Protein AF-F3GQP6-F1 (afdb_monomer_lite)

pLDDT: mean 94.18, std 5.27, range [68.44, 97.56]

Foldseek 3Di:
DDDDDDDDDDDPPDDPDPCVSVDDDDDDDDPCCPVPDHPVVVPPD

Radius of gyration: 21.39 Å; chains: 1; bounding box: 49×22×51 Å

Structure (mmCIF, N/CA/C/O backbone):
data_AF-F3GQP6-F1
#
_entry.id   AF-F3GQP6-F1
#
loop_
_atom_site.group_PDB
_atom_site.id
_atom_site.type_symbol
_atom_site.label_atom_id
_atom_site.label_alt_id
_atom_site.label_comp_id
_atom_site.label_asym_id
_atom_site.label_entity_id
_atom_site.label_seq_id
_atom_site.pdbx_PDB_ins_code
_atom_site.Cartn_x
_atom_site.Cartn_y
_atom_site.Cartn_z
_atom_si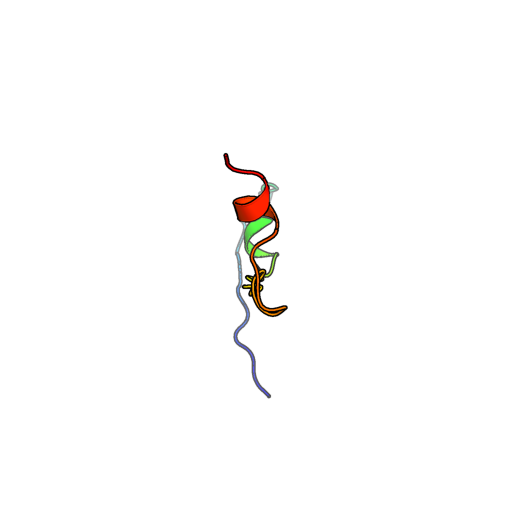te.occupancy
_atom_site.B_iso_or_equiv
_atom_site.auth_seq_id
_atom_site.auth_comp_id
_atom_site.auth_asym_id
_atom_site.auth_atom_id
_atom_site.pdbx_PDB_model_num
ATOM 1 N N . MET A 1 1 ? -20.974 -7.993 -1.776 1.00 68.44 1 MET A N 1
ATOM 2 C CA . MET A 1 1 ? -19.544 -7.710 -1.530 1.00 68.44 1 MET A CA 1
ATOM 3 C C . MET A 1 1 ? -19.420 -7.309 -0.073 1.00 68.44 1 MET A C 1
ATOM 5 O O . MET A 1 1 ? -20.126 -6.398 0.333 1.00 68.44 1 MET A O 1
ATOM 9 N N . PHE A 1 2 ? -18.614 -8.020 0.709 1.00 85.56 2 PHE A N 1
ATOM 10 C CA . PHE A 1 2 ? -18.350 -7.685 2.111 1.00 85.56 2 PHE A CA 1
ATOM 11 C C . PHE A 1 2 ? -16.896 -7.223 2.237 1.00 85.56 2 PHE A C 1
ATOM 13 O O . PHE A 1 2 ? -16.044 -7.705 1.490 1.00 85.56 2 PHE A O 1
ATOM 20 N N . ALA A 1 3 ? -16.623 -6.291 3.149 1.00 90.12 3 ALA A N 1
ATOM 21 C CA . ALA A 1 3 ? -15.287 -5.770 3.421 1.00 90.12 3 ALA A CA 1
ATOM 22 C C . ALA A 1 3 ? -15.021 -5.777 4.931 1.00 90.12 3 ALA A C 1
ATOM 24 O O . ALA A 1 3 ? -15.929 -5.528 5.724 1.00 90.12 3 ALA A O 1
ATOM 25 N N . ILE A 1 4 ? -13.778 -6.059 5.316 1.00 94.12 4 ILE A N 1
ATOM 26 C CA . ILE A 1 4 ? -13.307 -5.926 6.697 1.00 94.12 4 ILE A CA 1
ATOM 27 C C . ILE A 1 4 ? -12.886 -4.471 6.905 1.00 94.12 4 ILE A C 1
ATOM 29 O O . ILE A 1 4 ? -12.175 -3.909 6.073 1.00 94.12 4 ILE A O 1
ATOM 33 N N . VAL A 1 5 ? -13.323 -3.866 8.009 1.00 94.25 5 VAL A N 1
ATOM 34 C CA . VAL A 1 5 ? -13.053 -2.460 8.333 1.00 94.25 5 VAL A CA 1
ATOM 35 C C . VAL A 1 5 ? -12.074 -2.388 9.500 1.00 94.25 5 VAL A C 1
ATOM 37 O O . VAL A 1 5 ? -12.308 -2.988 10.548 1.00 94.25 5 VAL A O 1
ATOM 40 N N . GLY A 1 6 ? -10.977 -1.649 9.322 1.00 94.00 6 GLY A N 1
ATOM 41 C CA . GLY A 1 6 ? -10.049 -1.339 10.407 1.00 94.00 6 GLY A CA 1
ATOM 42 C C . GLY A 1 6 ? -10.675 -0.345 11.383 1.00 94.00 6 GLY A C 1
ATOM 43 O O . GLY A 1 6 ? -11.206 0.681 10.965 1.00 94.00 6 GLY A O 1
ATOM 44 N N . VAL A 1 7 ? -10.608 -0.638 12.681 1.00 95.31 7 VAL A N 1
ATOM 45 C CA . VAL A 1 7 ? -11.140 0.224 13.745 1.00 95.31 7 VAL A CA 1
ATOM 46 C C . VAL A 1 7 ? -10.035 0.606 14.721 1.00 95.31 7 VAL A C 1
ATOM 48 O O . VAL A 1 7 ? -9.148 -0.194 15.014 1.00 95.31 7 VAL A O 1
ATOM 51 N N . ASN A 1 8 ? -10.094 1.836 15.226 1.00 95.38 8 ASN A N 1
ATOM 52 C CA . ASN A 1 8 ? -9.200 2.346 16.260 1.00 95.38 8 ASN A CA 1
ATOM 53 C C . ASN A 1 8 ? -10.033 3.012 17.349 1.00 95.38 8 ASN A C 1
ATOM 55 O O . ASN A 1 8 ? -10.778 3.947 17.067 1.00 95.38 8 ASN A O 1
ATOM 59 N N . GLY A 1 9 ? -9.929 2.500 18.575 1.00 95.12 9 GLY A N 1
ATOM 60 C CA . GLY A 1 9 ? -10.556 3.099 19.749 1.00 95.12 9 GLY A CA 1
ATOM 61 C C . GLY A 1 9 ? -9.627 4.124 20.388 1.00 95.12 9 GLY A C 1
ATOM 62 O O . GLY A 1 9 ? -8.426 3.882 20.471 1.00 95.12 9 GLY A O 1
ATOM 63 N N . LE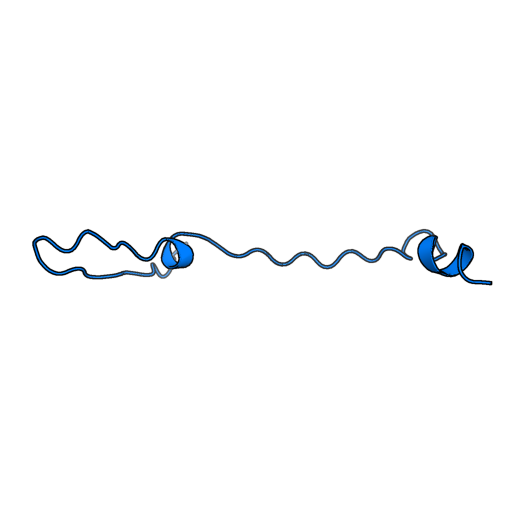U A 1 10 ? -10.197 5.237 20.843 1.00 96.38 10 LEU A N 1
ATOM 64 C CA . LEU A 1 10 ? -9.506 6.283 21.594 1.00 96.38 10 LEU A CA 1
ATOM 65 C C . LEU A 1 10 ? -10.237 6.512 22.917 1.00 96.38 10 LEU A C 1
ATOM 67 O O . LEU A 1 10 ? -11.465 6.374 22.987 1.00 96.38 10 LEU A O 1
ATOM 71 N N . SER A 1 11 ? -9.487 6.854 23.960 1.00 96.69 11 SER A N 1
ATOM 72 C CA . SER A 1 11 ? -10.062 7.218 25.256 1.00 96.69 11 SER A CA 1
ATOM 73 C C . SER A 1 11 ? -10.726 8.596 25.195 1.00 96.69 11 SER A C 1
ATOM 75 O O . SER A 1 11 ? -10.453 9.413 24.316 1.00 96.69 11 SER A O 1
ATOM 77 N N . HIS A 1 12 ? -11.609 8.894 26.148 1.00 95.81 12 HIS A N 1
ATOM 78 C CA . HIS A 1 12 ? -12.225 10.218 26.209 1.00 95.81 12 HIS A CA 1
ATOM 79 C C . HIS A 1 12 ? -11.165 11.310 26.433 1.00 95.81 12 HIS A C 1
ATOM 81 O O . HIS A 1 12 ? -10.313 11.179 27.309 1.00 95.81 12 HIS A O 1
ATOM 87 N N . GLY A 1 13 ? -11.230 12.386 25.645 1.00 95.75 13 GLY A N 1
ATOM 88 C CA . GLY A 1 13 ? -10.253 13.479 25.686 1.00 95.75 13 GLY A CA 1
ATOM 89 C C . GLY A 1 13 ? -8.931 13.184 24.968 1.00 95.75 13 GLY A C 1
ATOM 90 O O . GLY A 1 13 ? -8.082 14.069 24.892 1.00 95.75 13 GLY A O 1
ATOM 91 N N . GLU A 1 14 ? -8.753 11.984 24.410 1.00 96.25 14 GLU A N 1
ATOM 92 C CA . GLU A 1 14 ? -7.594 11.663 23.583 1.00 96.25 14 GLU A CA 1
ATOM 93 C C . GLU A 1 14 ? -7.747 12.298 22.195 1.00 96.25 14 GLU A C 1
ATOM 95 O O . GLU A 1 14 ? -8.698 12.030 21.462 1.00 96.25 14 GLU A O 1
ATOM 100 N N . THR A 1 15 ? -6.812 13.180 21.843 1.00 94.75 15 THR A N 1
ATOM 101 C CA . THR A 1 15 ? -6.865 13.974 20.605 1.00 94.75 15 THR A CA 1
ATOM 102 C C . THR A 1 15 ? -5.834 13.544 19.565 1.00 94.75 15 THR A C 1
ATOM 104 O O . THR A 1 15 ? -5.871 14.018 18.430 1.00 94.75 15 THR A O 1
ATOM 107 N N . ASN A 1 16 ? -4.923 12.637 19.925 1.00 95.75 16 ASN A N 1
ATOM 108 C CA . ASN A 1 16 ? -3.860 12.173 19.043 1.00 95.75 16 ASN A CA 1
ATOM 109 C C . ASN A 1 16 ? -4.341 11.006 18.168 1.00 95.75 16 ASN A C 1
ATOM 111 O O . ASN A 1 16 ? -4.087 9.838 18.454 1.00 95.75 16 ASN A O 1
ATOM 115 N N . VAL A 1 17 ? -5.089 11.331 17.116 1.00 94.81 17 VAL A N 1
ATOM 116 C CA . VAL A 1 17 ? -5.623 10.339 16.176 1.00 94.81 17 VAL A CA 1
ATOM 117 C C . VAL A 1 17 ? -4.501 9.829 15.254 1.00 94.81 17 VAL A C 1
ATOM 119 O O . VAL A 1 17 ? -3.893 10.648 14.562 1.00 94.81 17 VAL A O 1
ATOM 122 N N . PRO A 1 18 ? -4.248 8.507 15.162 1.00 93.88 18 PRO A N 1
ATOM 123 C CA . PRO A 1 18 ? -3.210 7.951 14.290 1.00 93.88 18 PRO A CA 1
ATOM 124 C C . PRO A 1 18 ? -3.660 7.972 12.821 1.00 93.88 18 PRO A C 1
ATOM 126 O O . PRO A 1 18 ? -4.332 7.055 12.334 1.00 93.88 18 PRO A O 1
ATOM 129 N N . LEU A 1 19 ? -3.325 9.053 12.115 1.00 95.06 19 LEU A N 1
ATOM 130 C CA . LEU A 1 19 ? -3.779 9.325 10.746 1.00 95.06 19 LEU A CA 1
ATOM 131 C C . LEU A 1 19 ? -3.299 8.277 9.734 1.00 95.06 19 LEU A C 1
ATOM 133 O O . LEU A 1 19 ? -4.000 7.991 8.764 1.00 95.06 19 LEU A O 1
ATOM 137 N N . GLU A 1 20 ? -2.150 7.652 9.973 1.00 95.12 20 GLU A N 1
ATOM 138 C CA . GLU A 1 20 ? -1.605 6.571 9.151 1.00 95.12 20 GLU A CA 1
ATOM 139 C C . GLU A 1 20 ? -2.527 5.344 9.082 1.00 95.12 20 GLU A C 1
ATOM 141 O O . GLU A 1 20 ? -2.482 4.588 8.116 1.00 95.12 20 GLU A O 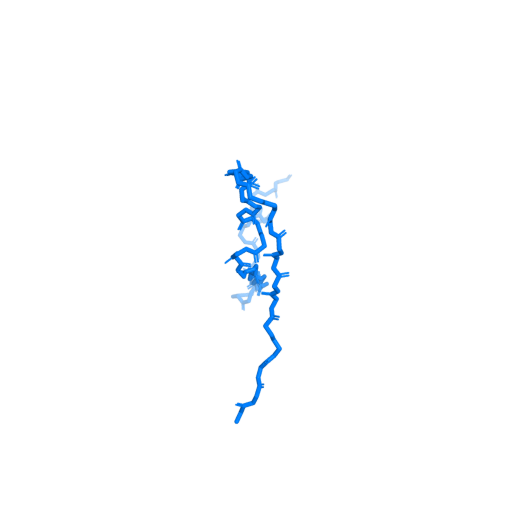1
ATOM 146 N N . ARG A 1 21 ? -3.417 5.157 10.067 1.00 94.19 21 ARG A N 1
ATOM 147 C CA . ARG A 1 21 ? -4.408 4.065 10.059 1.00 94.19 21 ARG A CA 1
ATOM 148 C C . ARG A 1 21 ? -5.667 4.413 9.258 1.00 94.19 21 ARG A C 1
ATOM 150 O O . ARG A 1 21 ? -6.516 3.545 9.071 1.00 94.19 21 ARG A O 1
ATOM 157 N N . LEU A 1 22 ? -5.795 5.662 8.803 1.00 95.00 22 LEU A N 1
ATOM 158 C CA . LEU A 1 22 ? -6.920 6.166 8.006 1.00 95.00 22 LEU A CA 1
ATOM 159 C C . LEU A 1 22 ? -6.593 6.277 6.512 1.00 95.00 22 LEU A C 1
ATOM 161 O O . LEU A 1 22 ? -7.485 6.549 5.708 1.00 95.00 22 LEU A O 1
ATOM 165 N N . VAL A 1 23 ? -5.334 6.069 6.128 1.00 96.06 23 VAL A N 1
ATOM 166 C CA . VAL A 1 23 ? -4.920 6.041 4.724 1.00 96.06 23 VAL A CA 1
ATOM 167 C C . VAL A 1 23 ? -4.889 4.609 4.203 1.00 96.06 23 VAL A C 1
ATOM 169 O O . VAL A 1 23 ? -4.650 3.658 4.943 1.00 96.06 23 VAL A O 1
ATOM 172 N N . ILE A 1 24 ? -5.114 4.453 2.899 1.00 95.31 24 ILE A N 1
ATOM 173 C CA . ILE A 1 24 ? -4.852 3.193 2.204 1.00 95.31 24 ILE A CA 1
ATOM 174 C C . ILE A 1 24 ? -3.575 3.367 1.404 1.00 95.31 24 ILE A C 1
ATOM 176 O O . ILE A 1 24 ? -3.544 4.113 0.424 1.00 95.31 24 ILE A O 1
ATOM 180 N N . GLU A 1 25 ? -2.529 2.662 1.814 1.00 96.56 25 GLU A N 1
ATOM 181 C CA . GLU A 1 25 ? -1.297 2.606 1.043 1.00 96.56 25 GLU A CA 1
ATOM 182 C C . GLU A 1 25 ? -1.542 1.902 -0.300 1.00 96.56 25 GLU A C 1
ATOM 184 O O . GLU A 1 25 ? -2.263 0.902 -0.397 1.00 96.56 25 GLU A O 1
ATOM 189 N N . ARG A 1 26 ? -0.953 2.447 -1.366 1.00 96.88 26 ARG A N 1
ATOM 190 C CA . ARG A 1 26 ? -1.048 1.906 -2.723 1.00 96.88 26 ARG A CA 1
ATOM 191 C C . ARG A 1 26 ? 0.354 1.804 -3.304 1.00 96.88 26 ARG A C 1
ATOM 193 O O . ARG A 1 26 ? 0.981 2.821 -3.574 1.00 96.88 26 ARG A O 1
ATOM 200 N N . ALA A 1 27 ? 0.814 0.581 -3.543 1.00 96.94 27 ALA A N 1
ATOM 201 C CA . ALA A 1 27 ? 2.059 0.330 -4.256 1.00 96.94 27 ALA A CA 1
ATOM 202 C C . ALA A 1 27 ? 1.785 0.154 -5.756 1.00 96.94 27 ALA A C 1
ATOM 204 O O . ALA A 1 27 ? 0.883 -0.590 -6.147 1.00 96.94 27 ALA A O 1
ATOM 205 N N . LEU A 1 28 ? 2.578 0.825 -6.594 1.00 97.44 28 LEU A N 1
ATOM 206 C CA . LEU A 1 28 ? 2.568 0.665 -8.047 1.00 97.44 28 LEU A CA 1
ATOM 207 C C . LEU A 1 28 ? 3.984 0.341 -8.520 1.00 97.44 28 LEU A C 1
ATOM 209 O O . LEU A 1 28 ? 4.917 1.097 -8.268 1.00 97.44 28 LEU A O 1
ATOM 213 N N . SER A 1 29 ? 4.133 -0.779 -9.223 1.00 97.38 29 SER A N 1
ATOM 214 C CA . SER A 1 29 ? 5.376 -1.135 -9.906 1.00 97.38 29 SER A CA 1
ATOM 215 C C . SER A 1 29 ? 5.228 -0.811 -11.386 1.00 97.38 29 SER A C 1
ATOM 217 O O . SER A 1 29 ? 4.321 -1.316 -12.048 1.00 97.38 29 SER A O 1
ATOM 219 N N . VAL A 1 30 ? 6.098 0.058 -11.895 1.00 96.88 30 VAL A N 1
ATOM 220 C CA . VAL A 1 30 ? 6.099 0.474 -13.299 1.00 96.88 30 VAL A CA 1
ATOM 221 C C . VAL A 1 30 ? 7.343 -0.093 -13.965 1.00 96.88 30 VAL A C 1
ATOM 223 O O . VAL A 1 30 ? 8.463 0.211 -13.559 1.00 96.88 30 VAL A O 1
ATOM 226 N N . ASN A 1 31 ? 7.154 -0.899 -15.011 1.00 97.00 31 ASN A N 1
ATOM 227 C CA . ASN A 1 31 ? 8.258 -1.341 -15.853 1.00 97.00 31 ASN A CA 1
ATOM 228 C C . ASN A 1 31 ? 8.738 -0.170 -16.724 1.00 97.00 31 ASN A C 1
ATOM 230 O O . ASN A 1 31 ? 8.195 0.085 -17.799 1.00 97.00 31 ASN A O 1
ATOM 234 N N . THR A 1 32 ? 9.773 0.529 -16.263 1.00 96.75 32 THR A N 1
ATOM 235 C CA . THR A 1 32 ? 10.354 1.679 -16.971 1.00 96.75 32 THR A CA 1
ATOM 236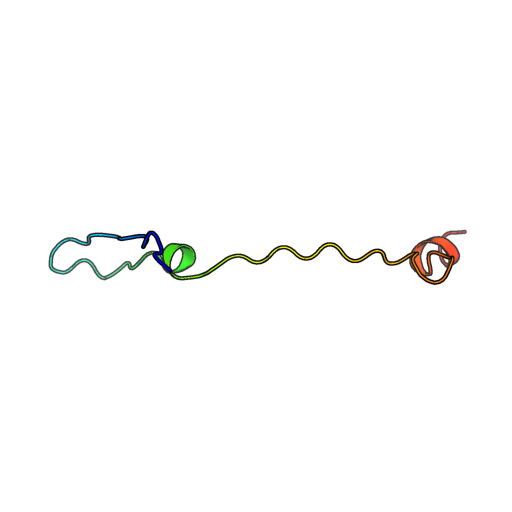 C C . THR A 1 32 ? 11.104 1.296 -18.246 1.00 96.75 32 THR A C 1
ATOM 238 O O . THR A 1 32 ? 11.341 2.158 -19.085 1.00 96.75 32 THR A O 1
ATOM 241 N N . ALA A 1 33 ? 11.433 0.014 -18.430 1.00 97.19 33 ALA A N 1
ATOM 242 C CA . ALA A 1 33 ? 12.091 -0.504 -19.626 1.00 97.19 33 ALA A CA 1
ATOM 243 C C . ALA A 1 33 ? 11.108 -1.079 -20.660 1.00 97.19 33 ALA A C 1
ATOM 245 O O . ALA A 1 33 ? 11.539 -1.625 -21.674 1.00 97.19 33 ALA A O 1
ATOM 246 N N . ALA A 1 34 ? 9.792 -0.970 -20.437 1.00 97.56 34 ALA A N 1
ATOM 247 C CA . ALA A 1 34 ? 8.780 -1.578 -21.305 1.00 97.56 34 ALA A CA 1
ATOM 248 C C . ALA A 1 34 ? 8.866 -1.124 -22.776 1.00 97.56 34 ALA A C 1
ATOM 250 O O . ALA A 1 34 ? 8.507 -1.886 -23.667 1.00 97.56 34 ALA A O 1
ATOM 251 N N . ALA A 1 35 ? 9.384 0.081 -23.037 1.00 96.38 35 ALA A N 1
ATOM 252 C CA . ALA A 1 35 ? 9.630 0.592 -24.387 1.00 96.38 35 ALA A CA 1
ATOM 253 C C . ALA A 1 35 ? 10.882 -0.005 -25.073 1.00 96.38 35 ALA A C 1
ATOM 255 O O . ALA A 1 35 ? 11.229 0.411 -26.175 1.00 96.38 35 ALA A O 1
ATOM 256 N N . GLY A 1 36 ? 11.565 -0.967 -24.443 1.00 96.38 36 GLY A N 1
ATOM 257 C CA . GLY A 1 36 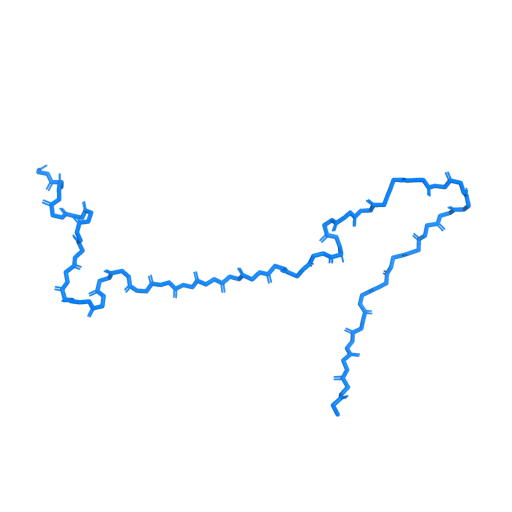? 12.729 -1.663 -25.002 1.00 96.38 36 GLY A CA 1
ATOM 258 C C . GLY A 1 36 ? 14.091 -1.104 -24.577 1.00 96.38 36 GLY A C 1
ATOM 259 O O . GLY A 1 36 ? 15.113 -1.549 -25.088 1.00 96.38 36 GLY A O 1
ATOM 260 N N . GLY A 1 37 ? 14.138 -0.157 -23.639 1.00 94.75 37 GLY A N 1
ATOM 261 C CA . GLY A 1 37 ? 15.386 0.414 -23.131 1.00 94.75 37 GLY A CA 1
ATOM 262 C C . GLY A 1 37 ? 15.181 1.192 -21.834 1.00 94.75 37 GLY A C 1
ATOM 263 O O . GLY A 1 37 ? 14.071 1.625 -21.536 1.00 94.75 37 GLY A O 1
ATOM 264 N N . ASN A 1 38 ? 16.247 1.361 -21.049 1.00 96.75 38 ASN A N 1
ATOM 265 C CA . ASN A 1 38 ? 16.214 2.122 -19.800 1.00 96.75 38 ASN A CA 1
ATOM 266 C C . ASN A 1 38 ? 16.949 3.454 -19.985 1.00 96.75 38 ASN A C 1
ATOM 268 O O . ASN A 1 38 ? 18.179 3.489 -20.024 1.00 96.75 38 ASN A O 1
ATOM 272 N N . ALA A 1 39 ? 16.185 4.544 -20.063 1.00 95.38 39 ALA A N 1
ATOM 273 C CA . ALA A 1 39 ? 16.724 5.884 -20.275 1.00 95.38 39 ALA A CA 1
ATOM 274 C C . ALA A 1 39 ? 17.734 6.306 -19.192 1.00 95.38 39 ALA A C 1
ATOM 276 O O . ALA A 1 39 ? 18.740 6.925 -19.518 1.00 95.38 39 ALA A O 1
ATOM 277 N N . SER A 1 40 ? 17.521 5.933 -17.925 1.00 94.31 40 SER A N 1
ATOM 278 C CA . SER A 1 40 ? 18.457 6.243 -16.835 1.00 94.31 40 SER A CA 1
ATOM 279 C C . SER A 1 40 ? 19.796 5.517 -16.982 1.00 94.31 40 SER A C 1
ATOM 281 O O . SER A 1 40 ? 20.827 6.058 -16.599 1.00 94.31 40 SER A O 1
ATOM 283 N N . LEU A 1 41 ? 19.805 4.307 -17.551 1.00 94.69 41 LEU A N 1
ATOM 284 C CA . LEU A 1 41 ? 21.053 3.592 -17.840 1.00 94.69 41 LEU A CA 1
ATOM 285 C C . LEU A 1 41 ? 21.782 4.178 -19.052 1.00 94.69 41 LEU A C 1
ATOM 287 O O . LEU A 1 41 ? 23.006 4.184 -19.06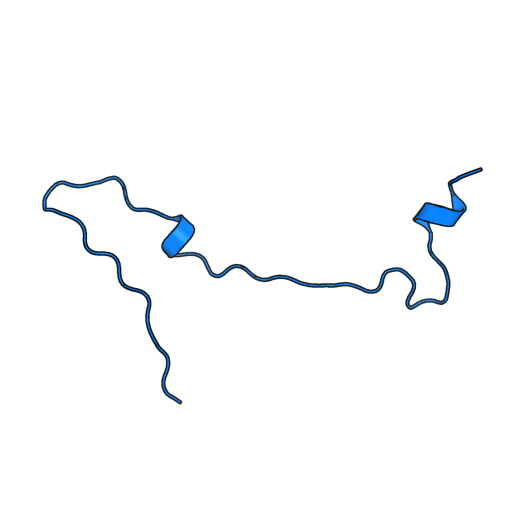7 1.00 94.69 41 LEU A O 1
ATOM 291 N N . MET A 1 42 ? 21.056 4.722 -20.034 1.00 95.81 42 MET A N 1
ATOM 292 C CA . MET A 1 42 ? 21.659 5.364 -21.213 1.00 95.81 42 MET A CA 1
ATOM 293 C C . MET A 1 42 ? 22.471 6.624 -20.870 1.00 95.81 42 MET A C 1
ATOM 295 O O . MET A 1 42 ? 23.252 7.080 -21.699 1.00 95.81 42 MET A O 1
ATOM 299 N N . THR A 1 43 ? 22.291 7.193 -19.673 1.00 93.25 43 THR A N 1
ATOM 300 C CA . THR A 1 43 ? 23.046 8.363 -19.194 1.00 93.25 43 THR A CA 1
ATOM 301 C C . THR A 1 43 ? 24.257 8.005 -18.327 1.00 93.25 43 THR A C 1
ATOM 303 O O . THR A 1 43 ? 24.971 8.909 -17.900 1.00 93.25 43 THR A O 1
ATOM 306 N N . ILE A 1 44 ? 24.479 6.721 -18.027 1.00 91.00 44 ILE A N 1
ATOM 307 C CA . ILE A 1 44 ? 25.652 6.251 -17.278 1.00 91.00 44 ILE A CA 1
ATOM 308 C C . ILE A 1 44 ? 26.731 5.873 -18.300 1.00 91.00 44 ILE A C 1
ATOM 310 O O . ILE A 1 44 ? 26.498 5.005 -19.140 1.00 91.00 44 ILE A O 1
ATOM 314 N N . GLY A 1 45 ? 27.872 6.565 -18.245 1.00 75.62 45 GLY A N 1
ATOM 315 C CA . GLY A 1 45 ? 29.057 6.322 -19.078 1.00 75.62 45 GLY A CA 1
ATOM 316 C C . GLY A 1 45 ? 30.092 5.449 -18.390 1.00 75.62 45 GLY A C 1
ATOM 317 O O . GLY A 1 45 ? 30.200 5.546 -17.147 1.00 75.62 45 GLY A O 1
#

Secondary structure (DSSP, 8-state):
-----------TT-----GGGSS--------TTTTSS-HHHHT--

Organism: NCBI:txid629263

Sequence (45 aa):
MFAIVGVNGLSHGETNVPLERLVIERALSVNTAAAGGNASLMTIG